Protein AF-A0A2G6C8X3-F1 (afdb_monomer_lite)

Foldseek 3Di:
DLVVLVVVVVVVVVVVLPQWDQDCDDPRHRPIDSDDDPDPVVQVVVQVVVVVVVDNGDDDDDDDDDDDDDDDDDDDPPDDDPVVVVVCVVPVPDDDDDDDDDDD

Radius of gyration: 24.19 Å; chains: 1; bounding box: 48×30×64 Å

Secondary structure (DSSP, 8-state):
-HHHHHHHHHHHHHTT----EE--SSTTTT-EE----SSHHHHHHHHHHHHHTT--------PPPPP-------PPTT----HHHHHHHH-TT-----------

Sequence (104 aa):
TPEAAQKIVNDLEQFDVKQHMIIDDGPYKNAISLGFFNTLEKAQRHTEYIRYLSYDARYVEQTEGRQVFWLDYDEPFGSNTPVMAWSKSIDQTSSLQLIPRACR

Structure (mmCIF, N/CA/C/O backbone):
data_AF-A0A2G6C8X3-F1
#
_entry.id   AF-A0A2G6C8X3-F1
#
loop_
_atom_site.group_PDB
_atom_site.id
_atom_site.type_symbol
_atom_site.label_atom_id
_atom_site.label_alt_id
_atom_site.label_comp_id
_atom_site.label_asym_id
_atom_site.label_entity_id
_atom_site.label_seq_id
_atom_site.pdbx_PDB_ins_code
_atom_site.Cartn_x
_atom_site.Cartn_y
_atom_site.Cartn_z
_atom_site.occupancy
_atom_site.B_iso_or_equiv
_atom_site.auth_seq_id
_atom_site.auth_comp_id
_atom_site.auth_asym_id
_atom_site.auth_atom_id
_atom_site.pdbx_PDB_model_num
ATOM 1 N N . THR A 1 1 ? 1.392 6.668 19.814 1.00 85.88 1 THR A N 1
ATOM 2 C CA . THR A 1 1 ? 2.305 5.883 20.670 1.00 85.88 1 THR A CA 1
ATOM 3 C C . THR A 1 1 ? 2.038 4.405 20.427 1.00 85.88 1 THR A C 1
ATOM 5 O O . THR A 1 1 ? 0.997 4.114 19.834 1.00 85.88 1 THR A O 1
ATOM 8 N N . PRO A 1 2 ? 2.923 3.486 20.843 1.00 87.94 2 PRO A N 1
ATOM 9 C CA . PRO A 1 2 ? 2.712 2.047 20.671 1.00 87.94 2 PRO A CA 1
ATOM 10 C C . PRO A 1 2 ? 1.384 1.556 21.267 1.00 87.94 2 PRO A C 1
ATOM 12 O O . PRO A 1 2 ? 0.673 0.776 20.645 1.00 87.94 2 PRO A O 1
ATOM 15 N N . GLU A 1 3 ? 0.988 2.085 22.425 1.00 92.00 3 GLU A N 1
ATOM 16 C CA . GLU A 1 3 ? -0.247 1.703 23.123 1.00 92.00 3 GLU A CA 1
ATOM 17 C C . GLU A 1 3 ? -1.493 2.150 22.351 1.00 92.00 3 GLU A C 1
ATOM 19 O O . GLU A 1 3 ? -2.471 1.412 22.251 1.00 92.00 3 GLU A O 1
ATOM 24 N N . ALA A 1 4 ? -1.455 3.354 21.770 1.00 92.25 4 ALA A N 1
ATOM 25 C CA . ALA A 1 4 ? -2.541 3.857 20.935 1.00 92.25 4 ALA A CA 1
ATOM 26 C C . ALA A 1 4 ? -2.684 3.035 19.645 1.00 92.25 4 ALA A C 1
ATOM 28 O O . ALA A 1 4 ? -3.802 2.713 19.251 1.00 92.25 4 ALA A O 1
ATOM 29 N N . ALA A 1 5 ? -1.562 2.661 19.021 1.00 92.38 5 ALA A N 1
ATOM 30 C CA . ALA A 1 5 ? -1.560 1.803 17.839 1.00 92.38 5 ALA A CA 1
ATOM 31 C C . ALA A 1 5 ? -2.133 0.415 18.161 1.00 92.38 5 ALA A C 1
ATOM 33 O O . ALA A 1 5 ? -3.010 -0.065 17.448 1.00 92.38 5 ALA A O 1
ATOM 34 N N . GLN A 1 6 ? -1.725 -0.178 19.288 1.00 93.12 6 GLN A N 1
ATOM 35 C CA . GLN A 1 6 ? -2.256 -1.463 19.741 1.00 93.12 6 GLN A CA 1
ATOM 36 C C . GLN A 1 6 ? -3.760 -1.404 20.028 1.00 93.12 6 GLN A C 1
ATOM 38 O O . GLN A 1 6 ? -4.492 -2.333 19.701 1.00 93.12 6 GLN A O 1
ATOM 43 N N . LYS A 1 7 ? -4.251 -0.304 20.610 1.00 93.75 7 LYS A N 1
ATOM 44 C CA . LYS A 1 7 ? -5.687 -0.126 20.852 1.00 93.75 7 LYS A CA 1
ATOM 45 C C . LYS A 1 7 ? -6.487 -0.118 19.548 1.00 93.75 7 LYS A C 1
ATOM 47 O O . LYS A 1 7 ? -7.531 -0.754 19.490 1.00 93.75 7 LYS A O 1
ATOM 52 N N . ILE A 1 8 ? -6.004 0.595 18.531 1.00 93.12 8 ILE A N 1
ATOM 53 C CA . ILE A 1 8 ? -6.664 0.645 17.220 1.00 93.12 8 ILE A CA 1
ATOM 54 C C . ILE A 1 8 ? -6.628 -0.733 16.553 1.00 93.12 8 ILE A C 1
ATOM 56 O O . ILE A 1 8 ? -7.634 -1.161 16.007 1.00 93.12 8 ILE A O 1
ATOM 60 N N . VAL A 1 9 ? -5.506 -1.453 16.640 1.00 92.25 9 VAL A N 1
ATOM 61 C CA . VAL A 1 9 ? -5.404 -2.841 16.163 1.00 92.25 9 VAL A CA 1
ATOM 62 C C . VAL A 1 9 ? -6.493 -3.722 16.779 1.00 92.25 9 VAL A C 1
ATOM 64 O O . VAL A 1 9 ? -7.248 -4.358 16.048 1.00 92.25 9 VAL A O 1
ATOM 67 N N . ASN A 1 10 ? -6.634 -3.694 18.104 1.00 93.00 10 ASN A N 1
ATOM 68 C CA . ASN A 1 10 ? -7.636 -4.503 18.800 1.00 93.00 10 ASN A CA 1
ATOM 69 C C . ASN A 1 10 ? -9.076 -4.133 18.398 1.00 93.00 10 ASN A C 1
ATOM 71 O O . ASN A 1 10 ? -9.965 -4.977 18.460 1.00 93.00 10 ASN A O 1
ATOM 75 N N . ASP A 1 11 ? -9.324 -2.875 18.025 1.00 93.56 11 ASP A N 1
ATOM 76 C CA . ASP A 1 11 ? -10.630 -2.418 17.541 1.00 93.56 11 ASP A CA 1
ATOM 77 C C . ASP A 1 11 ? -10.891 -2.879 16.099 1.00 93.56 11 ASP A C 1
ATOM 79 O O . ASP A 1 11 ? -11.949 -3.422 15.796 1.00 93.56 11 ASP A O 1
ATOM 83 N N . LEU A 1 12 ? -9.891 -2.765 15.221 1.00 92.31 12 LEU A N 1
ATOM 84 C CA . LEU A 1 12 ? -9.941 -3.246 13.838 1.00 92.31 12 LEU A CA 1
ATOM 85 C C . LEU A 1 12 ? -10.216 -4.757 13.747 1.00 92.31 12 LEU A C 1
ATOM 87 O O . LEU A 1 12 ? -10.949 -5.199 12.858 1.00 92.31 12 LEU A O 1
ATOM 91 N N . GLU A 1 13 ? -9.700 -5.551 14.686 1.00 91.62 13 GLU A N 1
ATOM 92 C CA . GLU A 1 13 ? -9.997 -6.986 14.778 1.00 91.62 13 GLU A CA 1
ATOM 93 C C . GLU A 1 13 ? -11.485 -7.282 15.023 1.00 91.62 13 GLU A C 1
ATOM 95 O O . GLU A 1 13 ? -11.994 -8.287 14.522 1.00 91.62 13 GLU A O 1
ATOM 100 N N . GLN A 1 14 ? -12.212 -6.398 15.721 1.00 93.00 14 GLN A N 1
ATOM 101 C CA . GLN A 1 14 ? -13.662 -6.541 15.926 1.00 93.00 14 GLN A CA 1
ATOM 102 C C . GLN A 1 14 ? -14.450 -6.402 14.617 1.00 93.00 14 GLN A C 1
ATOM 104 O O . GLN A 1 14 ? -15.561 -6.918 14.504 1.00 93.00 14 GLN A O 1
ATOM 109 N N . PHE A 1 15 ? -13.855 -5.747 13.617 1.00 90.94 15 PHE A N 1
ATOM 110 C CA . PHE A 1 15 ? -14.405 -5.559 12.277 1.00 90.94 15 PHE A CA 1
ATOM 111 C C . PHE A 1 15 ? -13.833 -6.551 11.247 1.00 90.94 15 PHE A C 1
ATOM 113 O O . PHE A 1 15 ? -13.949 -6.324 10.047 1.00 90.94 15 PHE A O 1
ATOM 120 N N . ASP A 1 16 ? -13.215 -7.650 11.696 1.00 87.88 16 ASP A N 1
ATOM 121 C CA . ASP A 1 16 ? -12.599 -8.682 10.843 1.00 87.88 16 ASP A CA 1
ATOM 122 C C . ASP A 1 16 ? -11.419 -8.174 9.979 1.00 87.88 16 ASP A C 1
ATOM 124 O O . ASP A 1 16 ? -11.003 -8.816 9.011 1.00 87.88 16 ASP A O 1
ATOM 128 N N . VAL A 1 17 ? -10.804 -7.044 10.354 1.00 88.94 17 VAL A N 1
ATOM 129 C CA . VAL A 1 17 ? -9.592 -6.510 9.707 1.00 88.94 17 VAL A CA 1
ATOM 130 C C . VAL A 1 17 ? -8.349 -7.176 10.304 1.00 88.94 17 VAL A C 1
ATOM 132 O O . VAL A 1 17 ? -7.654 -6.643 11.169 1.00 88.94 17 VAL A O 1
ATOM 135 N N . LYS A 1 18 ? -8.063 -8.391 9.833 1.00 82.25 18 LYS A N 1
ATOM 136 C CA . LYS A 1 18 ? -7.008 -9.259 10.394 1.00 82.25 18 LYS A CA 1
ATOM 137 C C . LYS A 1 18 ? -5.607 -9.016 9.839 1.00 82.25 18 LYS A C 1
ATOM 139 O O . LYS A 1 18 ? -4.624 -9.387 10.469 1.00 82.25 18 LYS A O 1
ATOM 144 N N . GLN A 1 19 ? -5.501 -8.444 8.643 1.00 83.56 19 GLN A N 1
ATOM 145 C CA . GLN A 1 19 ? -4.209 -8.164 8.017 1.00 83.56 19 GLN A CA 1
ATOM 146 C C . GLN A 1 19 ? -3.756 -6.761 8.398 1.00 83.56 19 GLN A C 1
ATOM 148 O O . GLN A 1 19 ? -4.082 -5.790 7.720 1.00 83.56 19 GLN A O 1
ATOM 153 N N . HIS A 1 20 ? -3.025 -6.663 9.504 1.00 89.50 20 HIS A N 1
ATOM 154 C CA . HIS A 1 20 ? -2.453 -5.410 9.970 1.00 89.50 20 HIS A CA 1
ATOM 155 C C . HIS A 1 20 ? -1.068 -5.632 10.594 1.00 89.50 20 HIS A C 1
ATOM 157 O O . HIS A 1 20 ? -0.738 -6.719 11.063 1.00 89.50 20 HIS A O 1
ATOM 163 N N . MET A 1 21 ? -0.250 -4.585 10.607 1.00 92.44 21 MET A N 1
ATOM 164 C CA . MET A 1 21 ? 1.052 -4.559 11.268 1.00 92.44 21 MET A CA 1
ATOM 165 C C . MET A 1 21 ? 1.310 -3.156 11.812 1.00 92.44 21 MET A C 1
ATOM 167 O O . MET A 1 21 ? 1.129 -2.171 11.096 1.00 92.44 21 MET A O 1
ATOM 171 N N . ILE A 1 22 ? 1.751 -3.057 13.066 1.00 93.50 22 ILE A N 1
ATOM 172 C CA . ILE A 1 22 ? 2.240 -1.792 13.622 1.00 93.50 22 ILE A CA 1
ATOM 173 C C . ILE A 1 22 ? 3.664 -1.579 13.111 1.0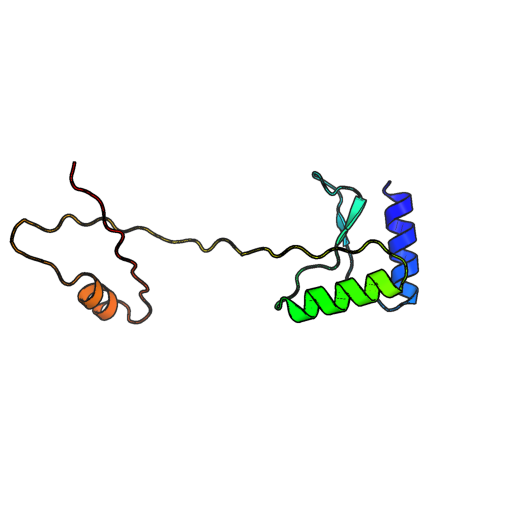0 93.50 22 ILE A C 1
ATOM 175 O O . ILE A 1 22 ? 4.516 -2.446 13.277 1.00 93.50 22 ILE A O 1
ATOM 179 N N . ILE A 1 23 ? 3.917 -0.426 12.498 1.00 92.31 23 ILE A N 1
ATOM 180 C CA . ILE A 1 23 ? 5.255 -0.034 12.050 1.00 92.31 23 ILE A CA 1
ATOM 181 C C . ILE A 1 23 ? 6.079 0.359 13.283 1.00 92.31 23 ILE A C 1
ATOM 183 O O . ILE A 1 23 ? 5.681 1.241 14.046 1.00 92.31 23 ILE A O 1
ATOM 187 N N . ASP A 1 24 ? 7.215 -0.290 13.501 1.00 93.12 24 ASP A N 1
ATOM 188 C CA . ASP A 1 24 ? 8.048 -0.154 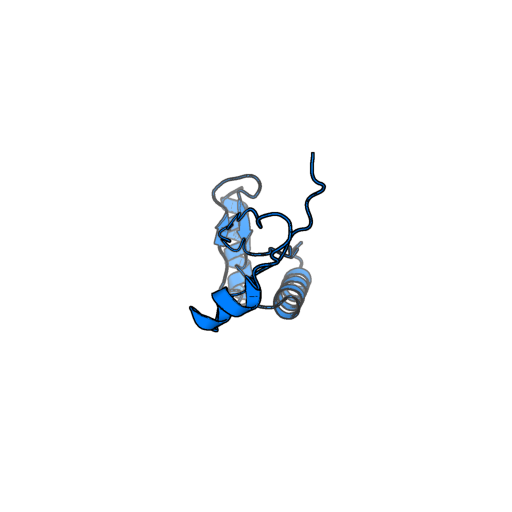14.701 1.00 93.12 24 ASP A CA 1
ATOM 189 C C . ASP A 1 24 ? 9.183 0.877 14.558 1.00 93.12 24 ASP A C 1
ATOM 191 O O . ASP A 1 24 ? 9.672 1.407 15.568 1.00 93.12 24 ASP A O 1
ATOM 195 N N . ASP A 1 25 ? 9.542 1.239 13.325 1.00 92.19 25 ASP A N 1
ATOM 196 C CA . ASP A 1 25 ? 10.631 2.160 13.012 1.00 92.19 25 ASP A CA 1
ATOM 197 C C . ASP A 1 25 ? 10.307 3.201 11.914 1.00 92.19 25 ASP A C 1
ATOM 199 O O . ASP A 1 25 ? 9.182 3.338 11.425 1.00 92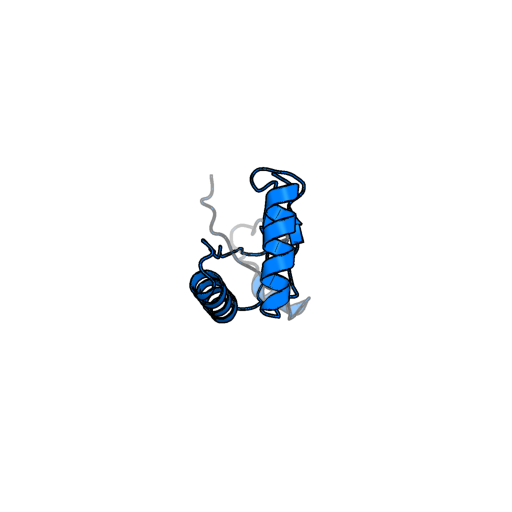.19 25 ASP A O 1
ATOM 203 N N . GLY A 1 26 ? 11.304 4.032 11.594 1.00 92.00 26 GLY A N 1
ATOM 204 C CA . GLY A 1 26 ? 11.227 4.987 10.491 1.00 92.00 26 GLY A CA 1
ATOM 205 C C . GLY A 1 26 ? 10.238 6.153 10.683 1.00 92.00 26 GLY A C 1
ATOM 206 O O . GLY A 1 26 ? 9.751 6.417 11.787 1.00 92.00 26 GLY A O 1
ATOM 207 N N . PRO A 1 27 ? 9.944 6.900 9.601 1.00 89.19 27 PRO A N 1
ATOM 208 C CA . PRO A 1 27 ? 9.069 8.077 9.641 1.00 89.19 27 PRO A CA 1
ATOM 209 C C . PRO A 1 27 ? 7.598 7.737 9.922 1.00 89.19 27 PRO A C 1
ATOM 211 O O . PRO A 1 27 ? 6.828 8.620 10.293 1.00 89.19 27 PRO A O 1
ATOM 214 N N . TYR A 1 28 ? 7.211 6.469 9.766 1.00 89.19 28 TYR A N 1
ATOM 215 C CA . TYR A 1 28 ? 5.851 5.983 9.998 1.00 89.19 28 TYR A CA 1
ATOM 216 C C . TYR A 1 28 ? 5.713 5.188 11.303 1.00 89.19 28 TYR A C 1
ATOM 218 O O . TYR A 1 28 ? 4.725 4.481 11.485 1.00 89.19 28 TYR A O 1
ATOM 226 N N . LYS A 1 29 ? 6.669 5.305 12.233 1.00 93.44 29 LYS A N 1
ATOM 227 C CA . LYS A 1 29 ? 6.625 4.609 13.522 1.00 93.44 29 LYS A CA 1
ATOM 228 C C . LYS A 1 29 ? 5.293 4.823 14.256 1.00 93.44 29 LYS A C 1
ATOM 230 O O . LYS A 1 29 ? 4.851 5.952 14.478 1.00 93.44 29 LYS A O 1
ATOM 235 N N . ASN A 1 30 ? 4.717 3.726 14.740 1.00 92.00 30 ASN A N 1
ATOM 236 C CA . ASN A 1 30 ? 3.392 3.586 15.352 1.00 92.00 30 ASN A CA 1
ATOM 237 C C . ASN A 1 30 ? 2.194 3.738 14.397 1.00 92.00 30 ASN A C 1
ATOM 239 O O . ASN A 1 30 ? 1.061 3.787 14.876 1.00 92.00 30 ASN A O 1
ATOM 243 N N . ALA A 1 31 ? 2.400 3.839 13.084 1.00 92.31 31 ALA A N 1
ATOM 244 C CA . ALA A 1 31 ? 1.303 3.723 12.128 1.00 92.31 31 ALA A CA 1
ATOM 245 C C . ALA A 1 31 ? 0.887 2.255 11.957 1.00 92.31 31 ALA A C 1
ATOM 247 O O . ALA A 1 31 ? 1.649 1.337 12.268 1.00 92.31 31 ALA A O 1
ATOM 248 N N . ILE A 1 32 ? -0.325 2.042 11.448 1.00 93.81 32 ILE A N 1
ATOM 249 C CA . ILE A 1 32 ? -0.872 0.714 11.165 1.00 93.81 32 ILE A CA 1
ATOM 250 C C . ILE A 1 32 ? -0.847 0.517 9.656 1.00 93.81 32 ILE A C 1
ATOM 252 O O . ILE A 1 32 ? -1.518 1.234 8.915 1.00 93.81 32 ILE A O 1
ATOM 256 N N . SER A 1 33 ? -0.048 -0.442 9.206 1.00 93.00 33 SER A N 1
ATOM 257 C CA . SER A 1 33 ? -0.021 -0.893 7.821 1.00 93.00 33 SER A CA 1
ATOM 258 C C . SER A 1 33 ? -1.013 -2.031 7.636 1.00 93.00 33 SER A C 1
ATOM 260 O O . SER A 1 33 ? -1.068 -2.931 8.467 1.00 93.00 33 SER A O 1
ATOM 262 N N . LEU A 1 34 ? -1.750 -2.019 6.527 1.00 92.69 34 LEU A N 1
ATOM 263 C CA . LEU A 1 34 ? -2.624 -3.124 6.109 1.00 92.69 34 LEU A CA 1
ATOM 264 C C . LEU A 1 34 ? -1.967 -4.007 5.034 1.00 92.69 34 LEU A C 1
ATOM 266 O O . LEU A 1 34 ? -2.625 -4.825 4.398 1.00 92.69 34 LEU A O 1
ATOM 270 N N . GLY A 1 35 ? -0.657 -3.835 4.826 1.00 89.00 35 GLY A N 1
ATOM 271 C CA . GLY A 1 35 ? 0.126 -4.589 3.853 1.00 89.00 35 GLY A CA 1
ATOM 272 C C . GLY A 1 35 ? 0.021 -4.066 2.419 1.00 89.00 35 GLY A C 1
ATOM 273 O O . GLY A 1 35 ? -0.452 -2.959 2.154 1.00 89.00 35 GLY A O 1
ATOM 274 N N . PHE A 1 36 ? 0.518 -4.879 1.487 1.00 89.62 36 PHE A N 1
ATOM 275 C CA . PHE A 1 36 ? 0.522 -4.576 0.059 1.00 89.62 36 PHE A CA 1
ATOM 276 C C . PHE A 1 36 ? -0.695 -5.176 -0.641 1.00 89.62 36 PHE A C 1
ATOM 278 O O . PHE A 1 36 ? -1.059 -6.332 -0.423 1.00 89.62 36 PHE A O 1
ATOM 285 N N . PHE A 1 37 ? -1.273 -4.406 -1.559 1.00 89.94 37 PHE A N 1
ATOM 286 C CA . PHE A 1 37 ? -2.342 -4.858 -2.440 1.00 89.94 37 PHE A CA 1
ATOM 287 C C . PHE A 1 37 ? -1.809 -5.008 -3.861 1.00 89.94 37 PHE A C 1
ATOM 289 O O . PHE A 1 37 ? -1.082 -4.156 -4.359 1.00 89.94 37 PHE A O 1
ATOM 296 N N . ASN A 1 38 ? -2.220 -6.074 -4.547 1.00 88.38 38 ASN A N 1
ATOM 297 C CA . ASN A 1 38 ? -1.758 -6.371 -5.905 1.00 88.38 38 ASN A CA 1
ATOM 298 C C . ASN A 1 38 ? -2.417 -5.518 -7.006 1.00 88.38 38 ASN A C 1
ATOM 300 O O . ASN A 1 38 ? -2.061 -5.642 -8.173 1.00 88.38 38 ASN A O 1
ATOM 304 N N . THR A 1 39 ? -3.415 -4.705 -6.655 1.00 90.75 39 THR A N 1
ATOM 305 C CA . THR A 1 39 ? -4.129 -3.813 -7.577 1.00 90.75 39 THR A CA 1
ATOM 306 C C . THR A 1 39 ? -4.520 -2.532 -6.850 1.00 90.75 39 THR A C 1
ATOM 308 O O . THR A 1 39 ? -4.879 -2.572 -5.668 1.00 90.75 39 THR A O 1
ATOM 311 N N . LEU A 1 40 ? -4.508 -1.412 -7.576 1.00 91.12 40 LEU A N 1
ATOM 312 C CA . LEU A 1 40 ? -4.941 -0.110 -7.064 1.00 91.12 40 LEU A CA 1
ATOM 313 C C . LEU A 1 40 ? -6.390 -0.152 -6.553 1.00 91.12 40 LEU A C 1
ATOM 315 O O . LEU A 1 40 ? -6.679 0.334 -5.465 1.00 91.12 40 LEU A O 1
ATOM 319 N N . GLU A 1 41 ? -7.285 -0.808 -7.293 1.00 94.94 41 GLU A N 1
ATOM 320 C CA . GLU A 1 41 ? -8.706 -0.912 -6.942 1.00 94.94 41 GLU A CA 1
ATOM 321 C C . GLU A 1 41 ? -8.929 -1.593 -5.580 1.00 94.94 41 GLU A C 1
ATOM 323 O O . GLU A 1 41 ? -9.752 -1.142 -4.780 1.00 94.94 41 GLU A O 1
ATOM 328 N N . LYS A 1 42 ? -8.176 -2.658 -5.265 1.00 92.62 42 LYS A N 1
ATOM 329 C CA . LYS A 1 42 ? -8.273 -3.311 -3.950 1.00 92.62 42 LYS A CA 1
ATOM 330 C C . LYS A 1 42 ? -7.777 -2.409 -2.826 1.00 92.62 42 LYS A C 1
ATOM 332 O O . LYS A 1 42 ? -8.438 -2.362 -1.788 1.00 92.62 42 LYS A O 1
ATOM 337 N N . ALA A 1 43 ? -6.666 -1.699 -3.037 1.00 94.12 43 ALA A N 1
ATOM 338 C CA . ALA A 1 43 ? -6.133 -0.746 -2.063 1.00 94.12 43 ALA A CA 1
ATOM 339 C C . ALA A 1 43 ? -7.134 0.387 -1.786 1.00 94.12 43 ALA A C 1
ATOM 341 O O . ALA A 1 43 ? -7.385 0.730 -0.630 1.00 94.12 43 ALA A O 1
ATOM 342 N N . GLN A 1 44 ? -7.762 0.917 -2.839 1.00 95.12 44 GLN A N 1
ATOM 343 C CA . GLN A 1 44 ? -8.802 1.941 -2.743 1.00 95.12 44 GLN A CA 1
ATOM 344 C C . GLN A 1 44 ? -10.007 1.441 -1.945 1.00 95.12 44 GLN A C 1
ATOM 346 O O . GLN A 1 44 ? -10.388 2.070 -0.962 1.00 95.12 44 GLN A O 1
ATOM 351 N N . ARG A 1 45 ? -10.566 0.276 -2.298 1.00 94.69 45 ARG A N 1
ATOM 352 C CA . ARG A 1 45 ? -11.716 -0.303 -1.579 1.00 94.69 45 ARG A CA 1
ATOM 353 C C . ARG A 1 45 ? -11.433 -0.522 -0.094 1.00 94.69 45 ARG A C 1
ATOM 355 O O . ARG A 1 45 ? -12.280 -0.198 0.732 1.00 94.69 45 ARG A O 1
ATOM 362 N N . HIS A 1 46 ? -10.250 -1.033 0.250 1.00 94.25 46 HIS A N 1
ATOM 363 C CA . HIS A 1 46 ? -9.870 -1.217 1.654 1.00 94.25 46 HIS A CA 1
ATOM 364 C C . HIS A 1 46 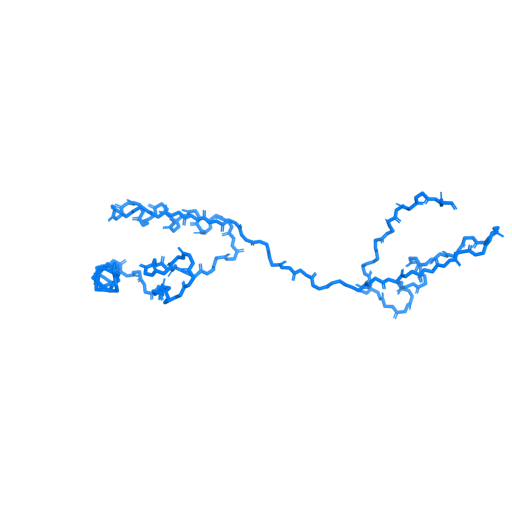? -9.681 0.123 2.366 1.00 94.25 46 HIS A C 1
ATOM 366 O O . HIS A 1 46 ? -10.117 0.270 3.501 1.00 94.25 46 HIS A O 1
ATOM 372 N N . THR A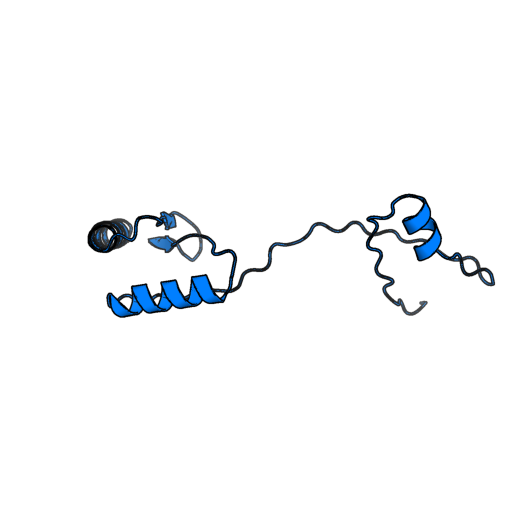 1 47 ? -9.107 1.124 1.697 1.00 95.69 47 THR A N 1
ATOM 373 C CA . THR A 1 47 ? -8.981 2.475 2.264 1.00 95.69 47 THR A CA 1
ATOM 374 C C . THR A 1 47 ? -10.348 3.062 2.606 1.00 95.69 47 THR A C 1
ATOM 376 O O . THR A 1 47 ? -10.535 3.563 3.712 1.00 95.69 47 THR A O 1
ATOM 379 N N . GLU A 1 48 ? -11.320 2.956 1.698 1.00 96.38 48 GLU A N 1
ATOM 380 C CA . GLU A 1 48 ? -12.678 3.455 1.938 1.00 96.38 48 GLU A CA 1
ATOM 381 C C . GLU A 1 48 ? -13.406 2.675 3.037 1.00 96.38 48 GLU A C 1
ATOM 383 O O . GLU A 1 48 ? -14.105 3.273 3.852 1.00 96.38 48 GLU A O 1
ATOM 388 N N . TYR A 1 49 ? -13.197 1.360 3.129 1.00 95.19 49 TYR A N 1
ATOM 389 C CA . TYR A 1 49 ? -13.749 0.564 4.225 1.00 95.19 49 TYR A CA 1
ATOM 390 C C . TYR A 1 49 ? -13.215 1.012 5.593 1.00 95.19 49 TYR A C 1
ATOM 392 O O . TYR A 1 49 ? -13.979 1.191 6.537 1.00 95.19 49 TYR A O 1
ATOM 400 N N . ILE A 1 50 ? -11.914 1.272 5.700 1.00 95.94 50 ILE A N 1
ATOM 401 C CA . ILE A 1 50 ? -11.303 1.717 6.958 1.00 95.94 50 ILE A CA 1
ATOM 402 C C . ILE A 1 50 ? -11.740 3.148 7.309 1.00 95.94 50 ILE A C 1
ATOM 404 O O . ILE A 1 50 ? -12.001 3.446 8.474 1.00 95.94 50 ILE A O 1
ATOM 408 N N . ARG A 1 51 ? -11.922 4.017 6.307 1.00 96.12 51 ARG A N 1
ATOM 409 C CA . ARG A 1 51 ? -12.538 5.344 6.492 1.00 96.12 51 ARG A CA 1
ATOM 410 C C . ARG A 1 51 ? -13.975 5.260 6.980 1.00 96.12 51 ARG A C 1
ATOM 412 O O . ARG A 1 51 ? -14.363 6.031 7.854 1.00 96.12 51 ARG A O 1
ATOM 419 N N . TYR A 1 52 ? -14.749 4.309 6.464 1.00 95.94 52 TYR A N 1
ATOM 420 C CA . TYR A 1 52 ? -16.105 4.038 6.935 1.00 95.94 52 TYR A CA 1
ATOM 421 C C . TYR A 1 52 ? -16.134 3.630 8.420 1.00 95.94 52 TYR A C 1
ATOM 423 O O . TYR A 1 52 ? -17.045 4.023 9.145 1.00 95.94 52 TYR A O 1
ATOM 431 N N . LEU A 1 53 ? -15.093 2.949 8.911 1.00 94.25 53 LEU A N 1
ATOM 432 C CA . LEU A 1 53 ? -14.886 2.655 10.337 1.00 94.25 53 LEU A CA 1
ATOM 433 C C . LEU A 1 53 ? -14.377 3.865 11.156 1.00 94.25 53 LEU A C 1
ATOM 435 O O . LEU A 1 53 ? -13.991 3.709 12.308 1.00 94.25 53 LEU A O 1
ATOM 439 N N . SER A 1 54 ? -14.413 5.082 10.597 1.00 94.62 54 SER A N 1
ATOM 440 C CA . SER A 1 54 ? -13.983 6.347 11.224 1.00 94.62 54 SER A CA 1
ATOM 441 C C . SER A 1 54 ? -12.470 6.512 11.438 1.00 94.62 54 SER A C 1
ATOM 443 O O . SER A 1 54 ? -12.046 7.328 12.258 1.00 94.62 54 SER A O 1
ATOM 445 N N . TYR A 1 55 ? -11.642 5.800 10.669 1.00 93.38 55 TYR A N 1
ATOM 446 C CA . TYR A 1 55 ? -10.181 5.934 10.696 1.00 93.38 55 TYR A CA 1
ATOM 447 C C . TYR A 1 55 ? -9.646 6.750 9.503 1.00 93.38 55 TYR A C 1
ATOM 449 O O . TYR A 1 55 ? -10.092 6.575 8.371 1.00 93.38 55 TYR A O 1
ATOM 457 N N . ASP A 1 56 ? -8.640 7.612 9.714 1.00 91.62 56 ASP A N 1
ATOM 458 C CA . ASP A 1 56 ? -7.960 8.347 8.624 1.00 91.62 56 ASP A CA 1
ATOM 459 C C . ASP A 1 56 ? -6.992 7.425 7.858 1.00 91.62 56 ASP A C 1
ATOM 461 O O . ASP A 1 56 ? -5.772 7.476 8.027 1.00 91.62 56 ASP A O 1
ATOM 465 N N . ALA A 1 57 ? -7.549 6.535 7.033 1.00 93.81 57 ALA A N 1
ATOM 466 C CA . ALA A 1 57 ? -6.771 5.671 6.155 1.00 93.81 57 ALA A CA 1
ATOM 467 C C . ALA A 1 57 ? -6.379 6.366 4.849 1.00 93.81 57 ALA A C 1
ATOM 469 O O . ALA A 1 57 ? -7.119 7.172 4.269 1.00 93.81 57 ALA A O 1
ATOM 470 N N . ARG A 1 58 ? -5.199 5.998 4.347 1.00 93.94 58 ARG A N 1
ATOM 471 C CA . ARG A 1 58 ? -4.636 6.465 3.079 1.00 93.94 58 ARG A CA 1
ATOM 472 C C . ARG A 1 58 ? -3.944 5.294 2.391 1.00 93.94 58 ARG A C 1
ATOM 474 O O . ARG A 1 58 ? -3.326 4.475 3.065 1.00 93.94 58 ARG A O 1
ATOM 481 N N . TYR A 1 59 ? -4.007 5.249 1.064 1.00 92.38 59 TYR A N 1
ATOM 482 C CA . TYR A 1 59 ? -3.172 4.364 0.256 1.00 92.38 59 TYR A CA 1
ATOM 483 C C . TYR A 1 59 ? -2.101 5.183 -0.463 1.00 92.38 59 TYR A C 1
ATOM 485 O O . TYR A 1 59 ? -2.293 6.365 -0.754 1.00 92.38 59 TYR A O 1
ATOM 493 N N . VAL A 1 60 ? -0.974 4.541 -0.752 1.00 88.81 60 VAL A N 1
ATOM 494 C CA . VAL A 1 60 ? 0.108 5.105 -1.557 1.00 88.81 60 VAL A CA 1
ATOM 495 C C . VAL A 1 60 ? 0.469 4.073 -2.611 1.00 88.81 60 VAL A C 1
ATOM 497 O O . VAL A 1 60 ? 0.677 2.904 -2.288 1.00 88.81 60 VAL A O 1
ATOM 500 N N . GLU A 1 61 ? 0.527 4.498 -3.869 1.00 88.00 61 GLU A N 1
ATOM 501 C CA . GLU A 1 61 ? 1.049 3.657 -4.941 1.00 88.00 61 GLU A CA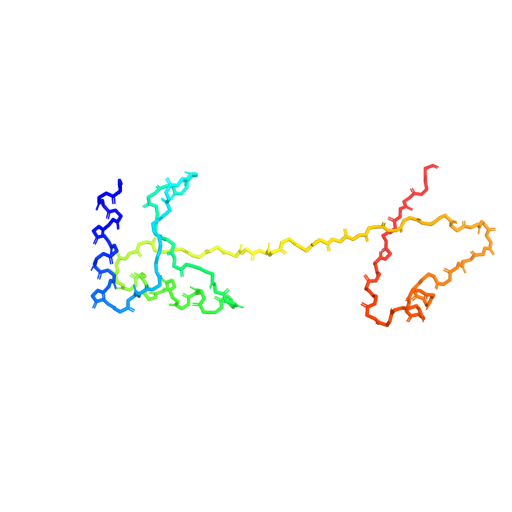 1
ATOM 502 C C . GLU A 1 61 ? 2.562 3.509 -4.775 1.00 88.00 61 GLU A C 1
ATOM 504 O O . GLU A 1 61 ? 3.285 4.496 -4.634 1.00 88.00 61 GLU A O 1
ATOM 509 N N . GLN A 1 62 ? 3.038 2.266 -4.779 1.00 82.44 62 GLN A N 1
ATOM 510 C CA . GLN A 1 62 ? 4.460 1.952 -4.764 1.00 82.44 62 GLN A CA 1
ATOM 511 C C . GLN A 1 62 ? 4.784 1.068 -5.961 1.00 82.44 62 GLN A C 1
ATOM 513 O O . GLN A 1 62 ? 4.143 0.043 -6.186 1.00 82.44 62 GLN A O 1
ATOM 518 N N . THR A 1 63 ? 5.784 1.474 -6.735 1.00 79.75 63 THR A N 1
ATOM 519 C CA . THR A 1 63 ? 6.348 0.666 -7.815 1.00 79.75 63 THR A CA 1
ATOM 520 C C . THR A 1 63 ? 7.561 -0.082 -7.288 1.00 79.75 63 THR A C 1
ATOM 522 O O . THR A 1 63 ? 8.496 0.545 -6.787 1.00 79.75 63 THR A O 1
ATOM 525 N N . GLU A 1 64 ? 7.569 -1.406 -7.421 1.00 77.81 64 GLU A N 1
ATOM 526 C CA . GLU A 1 64 ? 8.748 -2.206 -7.103 1.00 77.81 64 GLU A CA 1
ATOM 527 C C . GLU A 1 64 ? 9.877 -1.877 -8.089 1.00 77.81 64 GLU A C 1
ATOM 529 O O . GLU A 1 64 ? 9.686 -1.859 -9.310 1.00 77.81 64 GLU A O 1
ATOM 534 N N . GLY A 1 65 ? 11.062 -1.577 -7.557 1.00 76.44 65 GLY A N 1
ATOM 535 C CA . GLY A 1 65 ? 12.238 -1.324 -8.378 1.00 76.44 65 GLY A CA 1
ATOM 536 C C . GLY A 1 65 ? 12.666 -2.605 -9.088 1.00 76.44 65 GLY A C 1
ATOM 537 O O . GLY A 1 65 ? 13.076 -3.566 -8.445 1.00 76.44 65 GLY A O 1
ATOM 538 N N . ARG A 1 66 ? 12.611 -2.624 -10.423 1.00 75.69 66 ARG A N 1
ATOM 539 C CA . ARG A 1 66 ? 13.161 -3.731 -11.210 1.00 75.69 66 ARG A CA 1
ATOM 540 C C . ARG A 1 66 ? 14.669 -3.557 -11.363 1.00 75.69 66 ARG A C 1
ATOM 542 O O . ARG A 1 66 ? 15.124 -2.540 -11.884 1.00 75.69 66 ARG A O 1
ATOM 549 N N . GLN A 1 67 ? 15.439 -4.577 -10.988 1.00 77.44 67 GLN A N 1
ATOM 550 C CA . GLN A 1 67 ? 16.857 -4.631 -11.333 1.00 77.44 67 GLN A CA 1
ATOM 551 C C . GLN A 1 67 ? 17.005 -4.792 -12.852 1.00 77.44 67 GLN A C 1
ATOM 553 O O . GLN A 1 67 ? 16.454 -5.719 -13.451 1.00 77.44 67 GLN A O 1
ATOM 558 N N . VAL A 1 68 ? 17.743 -3.876 -13.473 1.00 71.94 68 VAL A N 1
ATOM 559 C CA . VAL A 1 68 ? 18.077 -3.910 -14.899 1.00 71.94 68 VAL A CA 1
ATOM 560 C C . VAL A 1 68 ? 19.590 -3.925 -15.060 1.00 71.94 68 VAL A C 1
ATOM 562 O O . VAL A 1 68 ? 20.312 -3.305 -14.280 1.00 71.94 68 VAL A O 1
ATOM 565 N N . PHE A 1 69 ? 20.065 -4.646 -16.070 1.00 68.88 69 PHE A N 1
ATOM 566 C CA . PHE A 1 69 ? 21.476 -4.703 -16.428 1.00 68.88 69 PHE A CA 1
ATOM 567 C C . PHE A 1 69 ? 21.677 -3.942 -17.732 1.00 68.88 69 PHE A C 1
ATOM 569 O O . PHE A 1 69 ? 20.894 -4.086 -18.671 1.00 68.88 69 PHE A O 1
ATOM 576 N N . TRP A 1 70 ? 22.706 -3.104 -17.761 1.00 69.50 70 TRP A N 1
ATOM 577 C CA . TRP A 1 70 ? 23.030 -2.259 -18.899 1.00 69.50 70 TRP A CA 1
ATOM 578 C C . TRP A 1 70 ? 24.169 -2.886 -19.707 1.00 69.50 70 TRP A C 1
ATOM 580 O O . TRP A 1 70 ? 25.162 -3.323 -19.126 1.00 69.50 70 TRP A O 1
ATOM 590 N N . LEU A 1 71 ? 24.024 -2.921 -21.032 1.00 65.56 71 LEU A N 1
ATOM 591 C CA . LEU A 1 71 ? 25.073 -3.338 -21.961 1.00 65.56 71 LEU A CA 1
ATOM 592 C C . LEU A 1 71 ? 25.389 -2.161 -22.885 1.00 65.56 71 LEU A C 1
ATOM 594 O O . LEU A 1 71 ? 24.560 -1.794 -23.716 1.00 65.56 71 LEU A O 1
ATOM 598 N N . ASP A 1 72 ? 26.582 -1.588 -22.735 1.00 66.31 72 ASP A N 1
ATOM 599 C CA . ASP A 1 72 ? 27.145 -0.644 -23.702 1.00 66.31 72 ASP A CA 1
ATOM 600 C C . ASP A 1 72 ? 27.916 -1.427 -24.775 1.00 66.31 72 ASP A C 1
ATOM 602 O O . ASP A 1 72 ? 28.704 -2.321 -24.460 1.00 66.31 72 ASP A O 1
ATOM 606 N N . TYR A 1 73 ? 27.694 -1.083 -26.041 1.00 65.50 73 TYR A N 1
ATOM 607 C CA . TYR A 1 73 ? 28.491 -1.555 -27.170 1.00 65.50 73 TYR A CA 1
ATOM 608 C C . TYR A 1 73 ? 28.691 -0.399 -28.149 1.00 65.50 73 TYR A C 1
ATOM 610 O O . TYR A 1 73 ? 27.716 0.232 -28.561 1.00 65.50 73 TYR A O 1
ATOM 618 N N . ASP A 1 74 ? 29.942 -0.137 -28.521 1.00 62.94 74 ASP A N 1
ATOM 619 C CA . ASP A 1 74 ? 30.281 0.862 -29.530 1.00 62.94 74 ASP A CA 1
ATOM 620 C C . ASP A 1 74 ? 30.173 0.233 -30.922 1.00 62.94 74 ASP A C 1
ATOM 622 O O . ASP A 1 74 ? 30.938 -0.669 -31.273 1.00 62.94 74 ASP A O 1
ATOM 626 N N . GLU A 1 75 ? 29.221 0.706 -31.729 1.00 61.25 75 GLU A N 1
ATOM 627 C CA . GLU A 1 75 ? 29.145 0.295 -33.128 1.00 61.25 75 GLU A CA 1
ATOM 628 C C . GLU A 1 75 ? 30.313 0.906 -33.919 1.00 61.25 75 GLU A C 1
ATOM 630 O O . GLU A 1 75 ? 30.500 2.128 -33.904 1.00 61.25 75 GLU A O 1
ATOM 635 N N . PRO A 1 76 ? 31.106 0.098 -34.646 1.00 63.91 76 PRO A N 1
ATOM 636 C CA . PRO A 1 76 ? 32.109 0.640 -35.545 1.00 63.91 76 PRO A CA 1
ATOM 637 C C . PRO A 1 76 ? 31.438 1.460 -36.655 1.00 63.91 76 PRO A C 1
ATOM 639 O O . PRO A 1 76 ? 30.429 1.057 -37.241 1.00 63.91 76 PRO A O 1
ATOM 642 N N . PHE A 1 77 ? 32.025 2.620 -36.961 1.00 55.50 77 PHE A N 1
ATOM 643 C CA . PHE A 1 77 ? 31.510 3.539 -37.973 1.00 55.50 77 PHE A CA 1
ATOM 644 C C . PHE A 1 77 ? 31.296 2.818 -39.315 1.00 55.50 77 PHE A C 1
ATOM 646 O O . PHE A 1 77 ? 32.238 2.283 -39.899 1.00 55.50 77 PHE A O 1
ATOM 653 N N . GLY A 1 78 ? 30.051 2.811 -39.802 1.00 63.12 78 GLY A N 1
ATOM 654 C CA . GLY A 1 78 ? 29.668 2.188 -41.074 1.00 63.12 78 GLY A CA 1
ATOM 655 C C . GLY A 1 78 ? 29.099 0.766 -40.979 1.00 63.12 78 GLY A C 1
ATOM 656 O O . GLY A 1 78 ? 28.745 0.210 -42.016 1.00 63.12 78 GLY A O 1
ATOM 657 N N . SER A 1 79 ? 28.965 0.184 -39.781 1.00 63.84 79 SER A N 1
ATOM 658 C CA . SER A 1 79 ? 28.335 -1.129 -39.588 1.00 63.84 79 SER A CA 1
ATOM 659 C C . SER A 1 79 ? 27.389 -1.127 -38.387 1.00 63.84 79 SER A C 1
ATOM 661 O O . SER A 1 79 ? 27.805 -1.403 -37.262 1.00 63.84 79 SER A O 1
ATOM 663 N N . ASN A 1 80 ? 26.099 -0.890 -38.638 1.00 63.38 80 ASN A N 1
ATOM 664 C CA . ASN A 1 80 ? 25.069 -1.058 -37.613 1.00 63.38 80 ASN A CA 1
ATOM 665 C C . ASN A 1 80 ? 24.935 -2.549 -37.285 1.00 63.38 80 ASN A C 1
ATOM 667 O O . ASN A 1 80 ? 24.531 -3.353 -38.132 1.00 63.38 80 ASN A O 1
ATOM 671 N N . THR A 1 81 ? 25.273 -2.929 -36.059 1.00 63.94 81 THR A N 1
ATOM 672 C CA . THR A 1 81 ? 25.082 -4.294 -35.582 1.00 63.94 81 THR A CA 1
ATOM 673 C C . THR A 1 81 ? 23.635 -4.411 -35.115 1.00 63.94 81 THR A C 1
ATOM 675 O O . THR A 1 81 ? 23.181 -3.605 -34.307 1.00 63.94 81 THR A O 1
ATOM 678 N N . PRO A 1 82 ? 22.851 -5.403 -35.567 1.00 74.62 82 PRO A N 1
ATOM 679 C CA . PRO A 1 82 ? 21.459 -5.522 -35.154 1.00 74.62 82 PRO A CA 1
ATOM 680 C C . PRO A 1 82 ? 21.384 -6.119 -33.739 1.00 74.62 82 PRO A C 1
ATOM 682 O O . PRO A 1 82 ? 20.924 -7.244 -33.556 1.00 74.62 82 PRO A O 1
ATOM 685 N N . VAL A 1 83 ? 21.834 -5.367 -32.725 1.00 73.25 83 VAL A N 1
ATOM 686 C CA . VAL A 1 83 ? 21.973 -5.802 -31.323 1.00 73.25 83 VAL A CA 1
ATOM 687 C C . VAL A 1 83 ? 20.661 -6.375 -30.787 1.00 73.25 83 VAL A C 1
ATOM 689 O O . VAL A 1 83 ? 20.668 -7.399 -30.108 1.00 73.25 83 VAL A O 1
ATOM 692 N N . MET A 1 84 ? 19.518 -5.795 -31.171 1.00 74.38 84 MET A N 1
ATOM 693 C CA . MET A 1 84 ? 18.206 -6.349 -30.821 1.00 74.38 84 MET A CA 1
ATOM 694 C C . MET A 1 84 ? 17.961 -7.741 -31.415 1.00 74.38 84 MET A C 1
ATOM 696 O O . MET A 1 84 ? 17.419 -8.606 -30.731 1.00 74.38 84 MET A O 1
ATOM 700 N N . ALA A 1 85 ? 18.334 -7.971 -32.676 1.00 76.94 85 ALA A N 1
ATOM 701 C CA . ALA A 1 85 ? 18.154 -9.269 -33.324 1.00 76.94 85 ALA A CA 1
ATOM 702 C C . ALA A 1 85 ? 19.126 -10.311 -32.756 1.00 76.94 85 ALA A C 1
ATOM 704 O O . ALA A 1 85 ? 18.724 -11.436 -32.471 1.00 76.94 85 ALA A O 1
ATOM 705 N N . TRP A 1 86 ? 20.381 -9.917 -32.533 1.00 76.62 86 TRP A N 1
ATOM 706 C CA . TRP A 1 86 ? 21.395 -10.767 -31.917 1.00 76.62 86 TRP A CA 1
ATOM 707 C C . TRP A 1 86 ? 21.003 -11.178 -30.493 1.00 76.62 86 TRP A C 1
ATOM 709 O O . TRP A 1 86 ? 20.978 -12.367 -30.185 1.00 76.62 86 TRP A O 1
ATOM 719 N N . SER A 1 87 ? 20.588 -10.230 -29.650 1.00 76.62 87 SER A N 1
ATOM 720 C CA . SER A 1 87 ? 20.167 -10.533 -28.280 1.00 76.62 87 SER A CA 1
ATOM 721 C C . SER A 1 87 ? 18.947 -11.452 -28.245 1.00 76.62 87 SER A C 1
ATOM 723 O O . SER A 1 87 ? 18.962 -12.428 -27.500 1.00 76.62 87 SER A O 1
ATOM 725 N N . LYS A 1 88 ? 17.957 -11.233 -29.123 1.00 81.44 88 LYS A N 1
ATOM 726 C CA . LYS A 1 88 ? 16.804 -12.138 -29.272 1.00 81.44 88 LYS A CA 1
ATOM 727 C C . LYS A 1 88 ? 17.169 -13.524 -29.805 1.00 81.44 88 LYS A C 1
ATOM 729 O O . LYS A 1 88 ? 16.466 -14.482 -29.496 1.00 81.44 88 LYS A O 1
ATOM 734 N N . SER A 1 89 ? 18.234 -13.643 -30.604 1.00 82.38 89 SER A N 1
ATOM 735 C CA . SER A 1 89 ? 18.728 -14.948 -31.068 1.00 82.38 89 SER A CA 1
ATOM 736 C C . SER A 1 89 ? 19.418 -15.755 -29.966 1.00 82.38 89 SER A C 1
ATOM 738 O O . SER A 1 89 ? 19.386 -16.981 -30.021 1.00 82.38 89 SER A O 1
ATOM 740 N N . ILE A 1 90 ? 20.009 -15.085 -28.969 1.00 82.75 90 ILE A N 1
ATOM 741 C CA . ILE A 1 90 ? 20.616 -15.730 -27.796 1.00 82.75 90 ILE A CA 1
ATOM 742 C C . ILE A 1 90 ? 19.541 -16.064 -26.760 1.00 82.75 90 ILE A C 1
ATOM 744 O O . ILE A 1 90 ? 19.510 -17.174 -26.237 1.00 82.75 90 ILE A O 1
ATOM 748 N N . ASP A 1 91 ? 18.656 -15.108 -26.477 1.00 79.62 91 ASP A N 1
ATOM 749 C CA . ASP A 1 91 ? 17.579 -15.242 -25.503 1.00 79.62 91 ASP A CA 1
ATOM 750 C C . ASP A 1 91 ? 16.314 -14.543 -26.016 1.00 79.62 91 ASP A C 1
ATOM 752 O O . ASP A 1 91 ? 16.245 -13.315 -26.113 1.00 79.62 91 ASP A O 1
ATOM 756 N N . GLN A 1 92 ? 15.277 -15.328 -26.308 1.00 82.25 92 GLN A N 1
ATOM 757 C CA . GLN A 1 92 ? 13.994 -14.812 -26.792 1.00 82.25 92 GLN A CA 1
ATOM 758 C C . GLN A 1 92 ? 13.246 -13.970 -25.749 1.00 82.25 92 GLN A C 1
ATOM 760 O O . GLN A 1 92 ? 12.365 -13.193 -26.118 1.00 82.25 92 GLN A O 1
ATOM 765 N N . THR A 1 93 ? 13.589 -14.101 -24.465 1.00 80.75 93 THR A N 1
ATOM 766 C CA . THR A 1 93 ? 13.013 -13.308 -23.369 1.00 80.75 93 THR A CA 1
ATOM 767 C C . THR A 1 93 ? 13.753 -11.989 -23.134 1.00 80.75 93 THR A C 1
ATOM 769 O O . THR A 1 93 ? 13.324 -11.177 -22.308 1.00 80.75 93 THR A O 1
ATOM 772 N N . SER A 1 94 ? 14.827 -11.731 -23.890 1.00 74.50 94 SER A N 1
ATOM 773 C CA . SER A 1 94 ? 15.582 -10.484 -23.803 1.00 74.50 94 SER A CA 1
ATOM 774 C C . SER A 1 94 ? 14.703 -9.263 -24.109 1.00 74.50 94 SER A C 1
ATOM 776 O O . SER A 1 94 ? 14.066 -9.137 -25.158 1.00 74.50 94 SER A O 1
ATOM 778 N N . SER A 1 95 ? 14.688 -8.323 -23.164 1.00 70.12 95 SER A N 1
ATOM 779 C CA . SER A 1 95 ? 13.998 -7.037 -23.274 1.00 70.12 95 SER A CA 1
ATOM 780 C C . SER A 1 95 ? 15.037 -5.922 -23.282 1.00 70.12 95 SER A C 1
ATOM 782 O O . SER A 1 95 ? 15.334 -5.334 -22.243 1.00 70.12 95 SER A O 1
ATOM 784 N N . LEU A 1 96 ? 15.609 -5.653 -24.456 1.00 69.12 96 LEU A N 1
ATOM 785 C CA . LEU A 1 96 ? 16.554 -4.556 -24.655 1.00 69.12 96 LEU A CA 1
ATOM 786 C C . LEU A 1 96 ? 15.830 -3.236 -24.928 1.00 69.12 96 LEU A C 1
ATOM 788 O O . LEU A 1 96 ? 14.877 -3.189 -25.705 1.00 69.12 96 LEU A O 1
ATOM 792 N N . GLN A 1 97 ? 16.339 -2.155 -24.340 1.00 66.81 97 GLN A N 1
ATOM 793 C CA . GLN A 1 97 ? 15.928 -0.790 -24.644 1.00 66.81 97 GLN A CA 1
ATOM 794 C C . GLN A 1 97 ? 17.139 -0.011 -25.159 1.00 66.81 97 GLN A C 1
ATOM 796 O O . GLN A 1 97 ? 18.134 0.134 -24.453 1.00 66.81 97 GLN A O 1
ATOM 801 N N . LEU A 1 98 ? 17.047 0.508 -26.385 1.00 67.56 98 LEU A N 1
ATOM 802 C CA . LEU A 1 98 ? 18.045 1.432 -26.915 1.00 67.56 98 LEU A CA 1
ATOM 803 C C . LEU A 1 98 ? 17.826 2.810 -26.278 1.00 67.56 98 LEU A C 1
ATOM 805 O O . LEU A 1 98 ? 16.738 3.375 -26.401 1.00 67.56 98 LEU A O 1
ATOM 809 N N . ILE A 1 99 ? 18.847 3.355 -25.616 1.00 67.25 99 ILE A N 1
ATOM 810 C CA . ILE A 1 99 ? 18.823 4.734 -25.110 1.00 67.25 99 ILE A CA 1
ATOM 811 C C . ILE A 1 99 ? 19.679 5.591 -26.048 1.00 67.25 99 ILE A C 1
ATOM 813 O O . ILE A 1 99 ? 20.894 5.390 -26.091 1.00 67.25 99 ILE A O 1
ATOM 817 N N . PRO A 1 100 ? 19.091 6.546 -26.792 1.00 62.50 100 PRO A N 1
ATOM 818 C CA . PRO A 1 100 ? 19.856 7.461 -27.629 1.00 62.50 100 PRO A CA 1
ATOM 819 C C . PRO A 1 100 ? 20.810 8.285 -26.759 1.00 62.50 100 PRO A C 1
ATOM 821 O O . PRO A 1 100 ? 20.375 8.955 -25.821 1.00 62.50 100 PRO A O 1
ATOM 824 N N . ARG A 1 101 ? 22.106 8.263 -27.074 1.00 63.50 101 ARG A N 1
ATOM 825 C CA . ARG A 1 101 ? 23.090 9.178 -26.487 1.00 63.50 101 ARG A CA 1
ATOM 826 C C . ARG A 1 101 ? 23.580 10.124 -27.573 1.00 63.50 101 ARG A C 1
ATOM 828 O O . ARG A 1 101 ? 23.876 9.695 -28.683 1.00 63.50 101 ARG A O 1
ATOM 835 N N . ALA A 1 102 ? 23.657 11.412 -27.255 1.00 62.97 102 ALA A N 1
ATOM 836 C CA . ALA A 1 102 ? 24.385 12.346 -28.100 1.00 62.97 102 ALA A CA 1
ATOM 837 C C . ALA A 1 102 ? 25.876 11.988 -28.021 1.00 62.97 102 ALA A C 1
ATOM 839 O O . ALA A 1 102 ? 26.419 11.890 -26.917 1.00 62.97 102 ALA A O 1
ATOM 840 N N . CYS A 1 103 ? 26.522 11.779 -29.169 1.00 58.28 103 CYS A N 1
ATOM 841 C CA . CYS A 1 103 ? 27.977 11.676 -29.228 1.00 58.28 103 CYS A CA 1
ATOM 842 C C . CYS A 1 103 ? 28.583 12.962 -28.639 1.00 58.28 103 CYS A C 1
ATOM 844 O O . CYS A 1 103 ? 28.102 14.056 -28.945 1.00 58.28 103 CYS A O 1
ATOM 846 N N . ARG A 1 104 ? 29.589 12.828 -27.770 1.00 52.34 104 ARG A N 1
ATOM 847 C CA . ARG A 1 104 ? 30.408 13.957 -27.306 1.00 52.34 104 ARG A CA 1
ATOM 848 C C . ARG A 1 104 ? 31.625 14.121 -28.195 1.00 52.34 104 ARG A C 1
ATOM 850 O O . ARG A 1 104 ? 32.178 13.074 -28.595 1.00 52.34 104 ARG A O 1
#

pLDDT: mean 83.1, std 11.93, range [52.34, 96.38]